Protein AF-R6XD49-F1 (afdb_monomer_lite)

pLDDT: mean 77.03, std 16.13, range [36.88, 92.56]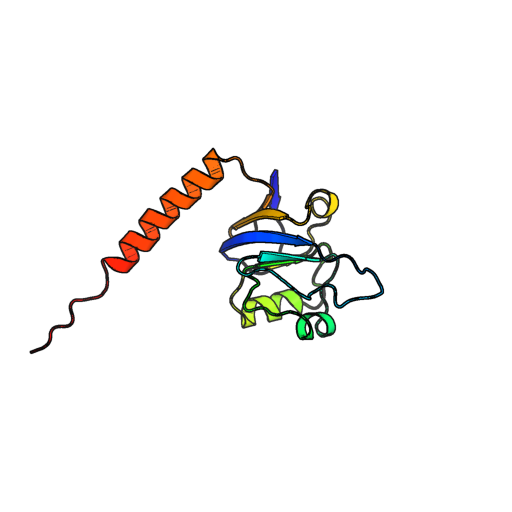

Radius of gyration: 16.77 Å; chains: 1; bounding box: 48×51×38 Å

Structure (mmCIF, N/CA/C/O backbone):
data_AF-R6XD49-F1
#
_entry.id   AF-R6XD49-F1
#
loop_
_atom_site.group_PDB
_atom_site.id
_atom_site.type_symbol
_atom_site.label_atom_id
_atom_site.label_alt_id
_atom_site.label_comp_id
_atom_site.label_asym_id
_atom_site.label_entity_id
_atom_site.label_seq_id
_atom_site.pdbx_PDB_ins_code
_atom_site.Cartn_x
_atom_site.Cartn_y
_atom_site.Cartn_z
_atom_site.occupancy
_atom_site.B_iso_or_equiv
_atom_site.auth_seq_id
_atom_site.auth_comp_id
_atom_site.auth_asym_id
_atom_site.auth_atom_id
_atom_site.pdbx_PDB_model_num
ATOM 1 N N . MET A 1 1 ? 0.165 10.007 -11.769 1.00 72.94 1 MET A N 1
ATOM 2 C CA . MET A 1 1 ? 0.797 10.901 -10.762 1.00 72.94 1 MET A CA 1
ATOM 3 C C . MET A 1 1 ? 1.967 10.168 -10.113 1.00 72.94 1 MET A C 1
ATOM 5 O O . MET A 1 1 ? 1.857 8.956 -9.973 1.00 72.94 1 MET A O 1
ATOM 9 N N . THR A 1 2 ? 3.050 10.852 -9.723 1.00 81.12 2 THR A N 1
ATOM 10 C CA . THR A 1 2 ? 4.182 10.239 -8.994 1.00 81.12 2 THR A CA 1
ATOM 11 C C . THR A 1 2 ? 4.434 10.986 -7.695 1.00 81.12 2 THR A C 1
ATOM 13 O O . THR A 1 2 ? 4.416 12.215 -7.678 1.00 81.12 2 THR A O 1
ATOM 16 N N . VAL A 1 3 ? 4.677 10.241 -6.624 1.00 85.38 3 VAL A N 1
ATOM 17 C CA . VAL A 1 3 ? 4.729 10.744 -5.255 1.00 85.38 3 VAL A CA 1
ATOM 18 C C . VAL A 1 3 ? 5.916 10.124 -4.562 1.00 85.38 3 VAL A C 1
ATOM 20 O O . VAL A 1 3 ? 6.088 8.914 -4.621 1.00 85.38 3 VAL A O 1
ATOM 23 N N . ARG A 1 4 ? 6.719 10.924 -3.875 1.00 85.75 4 ARG A N 1
ATOM 24 C CA . ARG A 1 4 ? 7.878 10.413 -3.153 1.00 85.75 4 ARG A CA 1
ATOM 25 C C . ARG A 1 4 ? 7.614 10.454 -1.659 1.00 85.75 4 ARG A C 1
ATOM 27 O O . ARG A 1 4 ? 7.338 11.524 -1.129 1.00 85.75 4 ARG A O 1
ATOM 34 N N . GLY A 1 5 ? 7.727 9.308 -0.999 1.00 86.06 5 GLY A N 1
ATOM 35 C CA . GLY A 1 5 ? 7.613 9.211 0.455 1.00 86.06 5 GLY A CA 1
ATOM 36 C C . GLY A 1 5 ? 8.896 8.711 1.112 1.00 86.06 5 GLY A C 1
ATOM 37 O O . GLY A 1 5 ? 9.988 8.756 0.535 1.00 86.06 5 GLY A O 1
ATOM 38 N N . THR A 1 6 ? 8.762 8.225 2.342 1.00 88.44 6 THR A N 1
ATOM 39 C CA . THR A 1 6 ? 9.858 7.618 3.111 1.00 88.44 6 THR A CA 1
ATOM 40 C C . THR A 1 6 ? 9.502 6.185 3.497 1.00 88.44 6 THR A C 1
ATOM 42 O O . THR A 1 6 ? 8.353 5.790 3.367 1.00 88.44 6 THR A O 1
ATOM 45 N N . GLY A 1 7 ? 10.478 5.371 3.908 1.00 89.69 7 GLY A N 1
ATOM 46 C CA . GLY A 1 7 ? 10.231 3.990 4.332 1.00 89.69 7 GLY A CA 1
ATOM 47 C C . GLY A 1 7 ? 11.220 2.980 3.756 1.00 89.69 7 GLY A C 1
ATOM 48 O O . GLY A 1 7 ? 12.436 3.206 3.736 1.00 89.69 7 GLY A O 1
ATOM 49 N N . VAL A 1 8 ? 10.703 1.840 3.305 1.00 91.12 8 VAL A N 1
ATOM 50 C CA . VAL A 1 8 ? 11.471 0.698 2.802 1.00 91.12 8 VAL A CA 1
ATOM 51 C C . VAL A 1 8 ? 11.528 0.735 1.283 1.00 91.12 8 VAL A C 1
ATOM 53 O O . VAL A 1 8 ? 10.518 0.587 0.597 1.00 91.12 8 VAL A O 1
ATOM 56 N N . ARG A 1 9 ? 12.749 0.882 0.763 1.00 90.25 9 ARG A N 1
ATOM 57 C CA . ARG A 1 9 ? 13.023 0.851 -0.673 1.00 90.25 9 ARG A CA 1
ATOM 58 C C . ARG A 1 9 ? 12.719 -0.523 -1.251 1.00 90.25 9 ARG A C 1
ATOM 60 O O . ARG A 1 9 ? 13.176 -1.529 -0.718 1.00 90.25 9 ARG A O 1
ATOM 67 N N . GLY A 1 10 ? 12.053 -0.547 -2.395 1.00 87.62 10 GLY A N 1
ATOM 68 C CA . GLY A 1 10 ? 11.907 -1.762 -3.184 1.00 87.62 10 GLY A CA 1
ATOM 69 C C . GLY A 1 10 ? 11.030 -1.539 -4.402 1.00 87.62 10 GLY A C 1
ATOM 70 O O . GLY A 1 10 ? 10.709 -0.406 -4.750 1.00 87.62 10 GLY A O 1
ATOM 71 N N . PHE A 1 11 ? 10.654 -2.628 -5.056 1.00 87.62 11 PHE A N 1
ATOM 72 C CA . PHE A 1 11 ? 9.801 -2.583 -6.231 1.00 87.62 11 PHE A CA 1
ATOM 73 C C . PHE A 1 11 ? 8.561 -3.439 -6.020 1.00 87.62 11 PHE A C 1
ATOM 75 O O . PHE A 1 11 ? 8.673 -4.619 -5.689 1.00 87.62 11 PHE A O 1
ATOM 82 N N . ALA A 1 12 ? 7.390 -2.856 -6.249 1.00 88.00 12 ALA A N 1
ATOM 83 C CA . ALA A 1 12 ? 6.124 -3.573 -6.225 1.00 88.00 12 ALA A CA 1
ATOM 84 C C . ALA A 1 12 ? 5.174 -3.013 -7.276 1.00 88.00 12 ALA A C 1
ATOM 86 O O . ALA A 1 12 ? 5.173 -1.820 -7.564 1.00 88.00 12 ALA A O 1
ATOM 87 N N . LYS A 1 13 ? 4.341 -3.883 -7.842 1.00 87.69 13 LYS A N 1
ATOM 88 C CA . LYS A 1 13 ? 3.245 -3.486 -8.725 1.00 87.69 13 LYS A CA 1
ATOM 89 C C . LYS A 1 13 ? 1.991 -4.216 -8.288 1.00 87.69 13 LYS A C 1
ATOM 91 O O . LYS A 1 13 ? 2.049 -5.425 -8.069 1.00 87.69 13 LYS A O 1
ATOM 96 N N . GLY A 1 14 ? 0.884 -3.502 -8.181 1.00 88.50 14 GLY A N 1
ATOM 97 C CA . GLY A 1 14 ? -0.351 -4.097 -7.702 1.00 88.50 14 GLY A CA 1
ATOM 98 C C . GLY A 1 14 ? -1.548 -3.177 -7.824 1.00 88.50 14 GLY A C 1
ATOM 99 O O . GLY A 1 14 ? -1.451 -2.059 -8.333 1.00 88.50 14 GLY A O 1
ATOM 100 N N . ARG A 1 15 ? -2.694 -3.671 -7.364 1.00 89.56 15 ARG A N 1
ATOM 101 C CA . ARG A 1 15 ? -3.896 -2.847 -7.207 1.00 89.56 15 ARG A CA 1
ATOM 102 C C . ARG A 1 15 ? -3.931 -2.242 -5.812 1.00 89.56 15 ARG A C 1
ATOM 104 O O . ARG A 1 15 ? -3.596 -2.929 -4.852 1.00 89.56 15 ARG A O 1
ATOM 111 N N . ALA A 1 16 ? -4.341 -0.987 -5.702 1.00 89.81 16 ALA A N 1
ATOM 112 C CA . ALA A 1 16 ? -4.576 -0.332 -4.428 1.00 89.81 16 ALA A CA 1
ATOM 113 C C . ALA A 1 16 ? -5.687 -1.063 -3.673 1.00 89.81 16 ALA A C 1
ATOM 115 O O . ALA A 1 16 ? -6.795 -1.216 -4.188 1.00 89.81 16 ALA A O 1
ATOM 116 N N . PHE A 1 17 ? -5.411 -1.485 -2.449 1.00 90.31 17 PHE A N 1
ATOM 117 C CA . PHE A 1 17 ? -6.419 -1.967 -1.520 1.00 90.31 17 PHE A CA 1
ATOM 118 C C . PHE A 1 17 ? -6.524 -0.952 -0.386 1.00 90.31 17 PHE A C 1
ATOM 120 O O . PHE A 1 17 ? -5.693 -0.944 0.522 1.00 90.31 17 PHE A O 1
ATOM 127 N N . VAL A 1 18 ? -7.493 -0.039 -0.506 1.00 88.56 18 VAL A N 1
ATOM 128 C CA . VAL A 1 18 ? -7.670 1.070 0.437 1.00 88.56 18 VAL A CA 1
ATOM 129 C C . VAL A 1 18 ? -8.525 0.614 1.608 1.00 88.56 18 VAL A C 1
ATOM 131 O O . VAL A 1 18 ? -9.702 0.298 1.439 1.00 88.56 18 VAL A O 1
ATOM 134 N N . VAL A 1 19 ? -7.932 0.629 2.794 1.00 84.12 19 VAL A N 1
ATOM 135 C CA . VAL A 1 19 ? -8.583 0.277 4.051 1.00 84.12 19 VAL A CA 1
ATOM 136 C C . VAL A 1 19 ? -9.058 1.552 4.730 1.00 84.12 19 VAL A C 1
ATOM 138 O O . VAL A 1 19 ? -8.258 2.400 5.121 1.00 84.12 19 VAL A O 1
ATOM 141 N N . LYS A 1 20 ? -10.380 1.682 4.860 1.00 72.62 20 LYS A N 1
ATOM 142 C CA . LYS A 1 20 ? -11.036 2.712 5.670 1.00 72.62 20 LYS A CA 1
ATOM 143 C C . LYS A 1 20 ? -11.758 2.001 6.799 1.00 72.62 20 LYS A C 1
ATOM 145 O O . LYS A 1 20 ? -12.480 1.042 6.534 1.00 72.62 20 LYS A O 1
ATOM 150 N N . ASP A 1 21 ? -11.553 2.444 8.032 1.00 62.88 21 ASP A N 1
ATOM 151 C CA . ASP A 1 21 ? -12.220 1.854 9.190 1.00 62.88 21 ASP A CA 1
ATOM 152 C C . ASP A 1 21 ? -13.742 1.979 9.009 1.00 62.88 21 ASP A C 1
ATOM 154 O O . ASP A 1 21 ? -14.307 3.073 8.978 1.00 62.88 21 ASP A O 1
ATOM 158 N N . CYS A 1 22 ? -14.396 0.849 8.749 1.00 47.94 22 CYS A N 1
ATOM 159 C CA . CYS A 1 22 ? -15.820 0.759 8.445 1.00 47.94 22 CYS A CA 1
ATOM 160 C C . CYS A 1 22 ? -16.481 -0.264 9.375 1.00 47.94 22 CYS A C 1
ATOM 162 O O . CYS A 1 22 ? -17.180 -1.160 8.917 1.00 47.94 22 CYS A O 1
ATOM 164 N N . GLY A 1 23 ? -16.232 -0.152 10.682 1.00 52.16 23 GLY A N 1
ATOM 165 C CA . GLY A 1 23 ? -17.170 -0.418 11.786 1.00 52.16 23 GLY A CA 1
ATOM 166 C C . GLY A 1 23 ? -17.846 -1.791 11.972 1.00 52.16 23 GLY A C 1
ATOM 167 O O . GLY A 1 23 ? -18.391 -1.998 13.054 1.00 52.16 23 GLY A O 1
ATOM 168 N N . GLN A 1 24 ? -17.869 -2.724 11.008 1.00 51.84 24 GLN A N 1
ATOM 169 C CA . GLN A 1 24 ? -18.597 -4.004 11.146 1.00 51.84 24 GLN A CA 1
ATOM 170 C C . GLN A 1 24 ? -17.982 -5.247 10.464 1.00 51.84 24 GLN A C 1
ATOM 172 O O . GLN A 1 24 ? -18.521 -6.340 10.633 1.00 51.84 24 GLN A O 1
ATOM 177 N N . ARG A 1 25 ? -16.853 -5.150 9.750 1.00 61.31 25 ARG A N 1
ATOM 178 C CA . ARG A 1 25 ? -16.097 -6.311 9.226 1.00 61.31 25 ARG A CA 1
ATOM 179 C C . ARG A 1 25 ? -14.596 -6.062 9.324 1.00 61.31 25 ARG A C 1
ATOM 181 O O . ARG A 1 25 ? -14.191 -4.903 9.348 1.00 61.31 25 ARG A O 1
ATOM 188 N N . ASN A 1 26 ? -13.792 -7.129 9.360 1.00 68.12 26 ASN A N 1
ATOM 189 C CA . ASN A 1 26 ? -12.338 -7.008 9.274 1.00 68.12 26 ASN A CA 1
ATOM 190 C C . ASN A 1 26 ? -11.996 -6.258 7.975 1.00 68.12 26 ASN A C 1
ATOM 192 O O . ASN A 1 26 ? -12.279 -6.763 6.889 1.00 68.12 26 ASN A O 1
ATOM 196 N N . PRO A 1 27 ? -11.408 -5.054 8.040 1.00 71.88 27 PRO A N 1
ATOM 197 C CA . PRO A 1 27 ? -11.219 -4.236 6.845 1.00 71.88 27 PRO A CA 1
ATOM 198 C C . PRO A 1 27 ? -10.062 -4.741 5.964 1.00 71.88 27 PRO A C 1
ATOM 200 O O . PRO A 1 27 ? -9.892 -4.284 4.840 1.00 71.88 27 PRO A O 1
ATOM 203 N N . PHE A 1 28 ? -9.292 -5.705 6.473 1.00 77.25 28 PHE A N 1
ATOM 204 C CA . PHE A 1 28 ? -8.189 -6.392 5.803 1.00 77.25 28 PHE A CA 1
ATOM 205 C C . PHE A 1 28 ? -8.585 -7.778 5.261 1.00 77.25 28 PHE A C 1
ATOM 207 O O . PHE A 1 28 ? -7.731 -8.528 4.791 1.00 77.25 28 PHE A O 1
ATOM 214 N N . GLU A 1 29 ? -9.864 -8.143 5.358 1.00 73.50 29 GLU A N 1
ATOM 215 C CA . GLU A 1 29 ? -10.386 -9.399 4.821 1.00 73.50 29 GLU A CA 1
ATOM 216 C C . GLU A 1 29 ? -10.478 -9.317 3.283 1.00 73.50 29 GLU A C 1
ATOM 218 O O . GLU A 1 29 ? -10.734 -8.249 2.728 1.00 73.50 29 GLU A O 1
ATOM 223 N N . ASP A 1 30 ? -10.240 -10.433 2.588 1.00 80.06 30 ASP A N 1
ATOM 224 C CA . ASP A 1 30 ? -10.299 -10.535 1.117 1.00 80.06 30 ASP A CA 1
ATOM 225 C C . ASP A 1 30 ? -9.303 -9.655 0.326 1.00 80.06 30 ASP A C 1
ATOM 227 O O . ASP A 1 30 ? -9.596 -9.214 -0.789 1.00 80.06 30 ASP A O 1
ATOM 231 N N . ILE A 1 31 ? -8.084 -9.434 0.840 1.00 83.75 31 ILE A N 1
ATOM 232 C CA . ILE A 1 31 ? -7.024 -8.771 0.058 1.00 83.75 31 ILE A CA 1
ATOM 233 C C . ILE A 1 31 ? -6.671 -9.643 -1.160 1.00 83.75 31 ILE A C 1
ATOM 235 O O . ILE A 1 31 ? -6.163 -10.757 -0.986 1.00 83.75 31 ILE A O 1
ATOM 239 N N . PRO A 1 32 ? -6.873 -9.152 -2.399 1.00 84.75 32 PRO A N 1
ATOM 240 C CA . PRO A 1 32 ? -6.534 -9.920 -3.583 1.00 84.75 32 PRO A CA 1
ATOM 241 C C . PRO A 1 32 ? -5.015 -10.111 -3.689 1.00 84.75 32 PRO A C 1
ATOM 243 O O . PRO A 1 32 ? -4.257 -9.199 -3.344 1.00 84.75 32 PRO A O 1
ATOM 246 N N . PRO A 1 33 ? -4.542 -11.249 -4.219 1.00 85.31 33 PRO A N 1
ATOM 247 C CA . PRO A 1 33 ? -3.116 -11.485 -4.404 1.00 85.31 33 PRO A CA 1
ATOM 248 C C . PRO A 1 33 ? -2.501 -10.448 -5.347 1.00 85.31 33 PRO A C 1
ATOM 250 O O . PRO A 1 33 ? -3.061 -10.130 -6.398 1.00 85.31 33 PRO A O 1
ATOM 253 N N . GLY A 1 34 ? -1.328 -9.929 -4.982 1.00 87.50 34 GLY A N 1
ATOM 254 C CA . GLY A 1 34 ? -0.662 -8.881 -5.751 1.00 87.50 34 GLY A CA 1
ATOM 255 C C . GLY A 1 34 ? -1.209 -7.479 -5.485 1.00 87.50 34 GLY A C 1
ATOM 256 O O . GLY A 1 34 ? -1.116 -6.623 -6.364 1.00 87.50 34 GLY A O 1
ATOM 257 N N . SER A 1 35 ? -1.796 -7.229 -4.313 1.00 90.62 35 SER A N 1
ATOM 258 C CA . SER A 1 35 ? -2.332 -5.908 -3.959 1.00 90.62 35 SER A CA 1
ATOM 259 C C . SER A 1 35 ? -1.337 -5.075 -3.158 1.00 90.62 35 SER A C 1
ATOM 261 O O . SER A 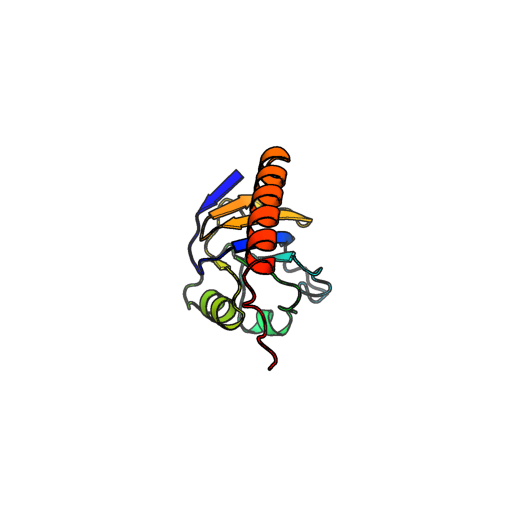1 35 ? -0.521 -5.593 -2.397 1.00 90.62 35 SER A O 1
ATOM 263 N N . VAL A 1 36 ? -1.403 -3.761 -3.335 1.00 91.69 36 VAL A N 1
ATOM 264 C CA . VAL A 1 36 ? -0.688 -2.787 -2.511 1.00 91.69 36 VAL A CA 1
ATOM 265 C C . VAL A 1 36 ? -1.650 -2.333 -1.426 1.00 91.69 36 VAL A C 1
ATOM 267 O O . VAL A 1 36 ? -2.701 -1.769 -1.730 1.00 91.69 36 VAL A O 1
ATOM 270 N N . LEU A 1 37 ? -1.303 -2.602 -0.172 1.00 90.88 37 LEU A N 1
ATOM 271 C CA . LEU A 1 37 ? -2.100 -2.197 0.975 1.00 90.88 37 LEU A CA 1
ATOM 272 C C . LEU A 1 37 ? -1.970 -0.688 1.172 1.00 90.88 37 LEU A C 1
ATOM 274 O O . LEU A 1 37 ? -0.855 -0.185 1.280 1.00 90.88 37 LEU A O 1
ATOM 278 N N . VAL A 1 38 ? -3.094 0.018 1.242 1.00 90.56 38 VAL A N 1
ATOM 279 C CA . VAL A 1 38 ? -3.144 1.469 1.431 1.00 90.56 38 VAL A CA 1
ATOM 280 C C . VAL A 1 38 ? -4.023 1.760 2.643 1.00 90.56 38 VAL A C 1
ATOM 282 O O . VAL A 1 38 ? -5.214 1.464 2.622 1.00 90.56 38 VAL A O 1
ATOM 285 N N . ALA A 1 39 ? -3.457 2.317 3.709 1.00 88.62 39 ALA A N 1
ATOM 28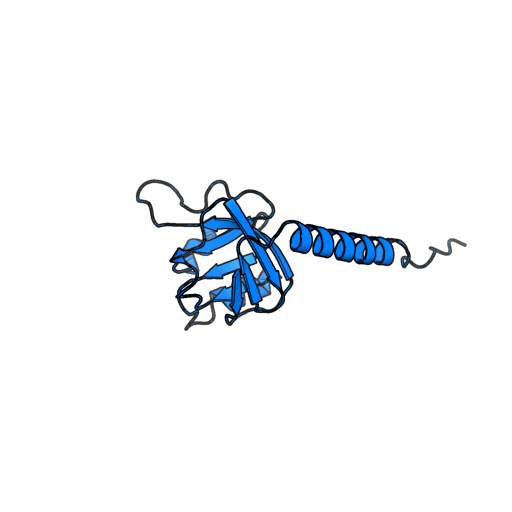6 C CA . ALA A 1 39 ? -4.187 2.608 4.947 1.00 88.62 39 ALA A CA 1
ATOM 287 C C . ALA A 1 39 ? -3.819 3.992 5.494 1.00 88.62 39 ALA A C 1
ATOM 289 O O . ALA A 1 39 ? -2.731 4.493 5.228 1.00 88.62 39 ALA A O 1
ATOM 290 N N . GLU A 1 40 ? -4.706 4.631 6.260 1.00 86.69 40 GLU A N 1
ATOM 291 C CA . GLU A 1 40 ? -4.363 5.909 6.907 1.00 86.69 40 GLU A CA 1
ATOM 292 C C . GLU A 1 40 ? -3.223 5.694 7.904 1.00 86.69 40 GLU A C 1
ATOM 294 O O . GLU A 1 40 ? -2.175 6.331 7.823 1.00 86.69 40 GLU A O 1
ATOM 299 N N . ARG A 1 41 ? -3.392 4.689 8.761 1.00 85.50 41 ARG A N 1
ATOM 300 C CA . ARG A 1 41 ? -2.426 4.237 9.754 1.00 85.50 41 ARG A CA 1
ATOM 301 C C . ARG A 1 41 ? -2.390 2.717 9.749 1.00 85.50 41 ARG A C 1
ATOM 303 O O . ARG A 1 41 ? -3.410 2.074 9.515 1.00 85.50 41 ARG A O 1
ATOM 310 N N . LEU A 1 42 ? -1.226 2.148 10.039 1.00 84.12 42 LEU A N 1
ATOM 311 C CA . LEU A 1 42 ? -1.073 0.715 10.246 1.00 84.12 42 LEU A CA 1
ATOM 312 C C . LEU A 1 42 ? -0.411 0.464 11.601 1.00 84.12 42 LEU A C 1
ATOM 314 O O . LEU A 1 42 ? 0.718 0.901 11.822 1.00 84.12 42 LEU A O 1
ATOM 318 N N . SER A 1 43 ? -1.100 -0.236 12.502 1.00 80.50 43 SER A N 1
ATOM 319 C CA . SER A 1 43 ? -0.534 -0.667 13.783 1.00 80.50 43 SER A CA 1
ATOM 320 C C . SER A 1 43 ? -0.118 -2.144 13.761 1.00 80.50 43 SER A C 1
ATOM 322 O O . SER A 1 43 ? -0.565 -2.926 12.920 1.00 80.50 43 SER A O 1
ATOM 324 N N . LEU A 1 44 ? 0.719 -2.560 14.720 1.00 80.06 44 LEU A N 1
ATOM 325 C CA . LEU A 1 44 ? 1.060 -3.978 14.916 1.00 80.06 44 LEU A CA 1
ATOM 326 C C . LEU A 1 44 ? -0.162 -4.854 15.221 1.00 80.06 44 LEU A C 1
ATOM 328 O O . LEU A 1 44 ? -0.145 -6.042 14.927 1.00 80.06 44 LEU A O 1
ATOM 332 N N . SER A 1 45 ? -1.215 -4.293 15.812 1.00 81.44 45 SER A N 1
ATOM 333 C CA . SER A 1 45 ? -2.459 -5.031 16.031 1.00 81.44 45 SER A CA 1
ATOM 334 C C . SER A 1 45 ? -3.156 -5.313 14.700 1.00 81.44 45 SER A C 1
ATOM 336 O O . SER A 1 45 ? -3.581 -6.440 14.461 1.00 81.44 45 SER A O 1
ATOM 338 N N . ASP A 1 46 ? -3.193 -4.328 13.800 1.00 83.50 46 ASP A N 1
ATOM 339 C CA . ASP A 1 46 ? -3.808 -4.467 12.475 1.00 83.50 46 ASP A CA 1
ATOM 340 C C . ASP A 1 46 ? -3.057 -5.475 11.607 1.00 83.50 46 ASP A C 1
ATOM 342 O O . ASP A 1 46 ? -3.677 -6.271 10.905 1.00 83.50 46 ASP A O 1
ATOM 346 N N . SER A 1 47 ? -1.722 -5.504 11.700 1.00 79.75 47 SER A N 1
ATOM 347 C CA . SER A 1 47 ? -0.897 -6.438 10.928 1.00 79.75 47 SER A CA 1
ATOM 348 C C . SER A 1 47 ? -1.221 -7.907 11.206 1.00 79.75 47 SER A C 1
ATOM 350 O O . SER A 1 47 ? -1.054 -8.741 10.321 1.00 79.75 47 SER A O 1
ATOM 352 N N . THR A 1 48 ? -1.752 -8.235 12.387 1.00 83.56 48 THR A N 1
ATOM 353 C CA . THR A 1 48 ? -2.186 -9.605 12.703 1.00 83.56 48 THR A CA 1
ATOM 354 C C . THR A 1 48 ? -3.418 -10.058 11.916 1.00 83.56 48 THR A C 1
ATOM 356 O O . THR A 1 48 ? -3.621 -11.259 11.751 1.00 83.56 48 THR A O 1
ATOM 359 N N . LEU A 1 49 ? -4.221 -9.116 11.412 1.00 83.75 49 LEU A N 1
ATOM 360 C CA . LEU A 1 49 ? -5.427 -9.381 10.622 1.00 83.75 49 LEU A CA 1
ATOM 361 C C . LEU A 1 49 ? -5.141 -9.446 9.113 1.00 83.75 49 LEU A C 1
ATOM 363 O O . LEU A 1 49 ? -6.037 -9.768 8.336 1.00 83.75 49 LEU A O 1
ATOM 367 N N . ILE A 1 50 ? -3.918 -9.119 8.692 1.00 85.31 50 ILE A N 1
ATOM 368 C CA . ILE A 1 50 ? -3.542 -8.941 7.288 1.00 85.31 50 ILE A CA 1
ATOM 369 C C . ILE A 1 50 ? -2.858 -10.197 6.764 1.00 85.31 50 ILE A C 1
ATOM 371 O O . ILE A 1 50 ? -1.841 -10.639 7.300 1.00 85.31 50 ILE A O 1
ATOM 375 N N . ASP A 1 51 ? -3.352 -10.730 5.646 1.00 86.62 51 ASP A N 1
ATOM 376 C CA . ASP A 1 51 ? -2.626 -11.768 4.914 1.00 86.62 51 ASP A CA 1
ATOM 377 C C . ASP A 1 51 ? -1.559 -11.146 4.001 1.00 86.62 51 ASP A C 1
ATOM 379 O O . ASP A 1 51 ? -1.787 -10.832 2.828 1.00 86.62 51 ASP A O 1
ATOM 383 N N . PHE A 1 52 ? -0.352 -10.987 4.546 1.00 84.25 52 PHE A N 1
ATOM 384 C CA . PHE A 1 52 ? 0.794 -10.437 3.822 1.00 84.25 52 PHE A CA 1
ATOM 385 C C . PHE A 1 52 ? 1.245 -11.272 2.617 1.00 84.25 52 PHE A C 1
ATOM 387 O O . PHE A 1 52 ? 2.014 -10.768 1.804 1.00 84.25 52 PHE A O 1
ATOM 394 N N . ARG A 1 53 ? 0.765 -12.512 2.441 1.00 86.25 53 ARG A N 1
ATOM 395 C CA . ARG A 1 53 ? 1.068 -13.303 1.232 1.00 86.25 53 ARG A CA 1
ATOM 396 C C . ARG A 1 53 ? 0.462 -12.686 -0.024 1.00 86.25 53 ARG A C 1
ATOM 398 O O . ARG A 1 53 ? 1.010 -12.844 -1.112 1.00 86.25 53 ARG A O 1
ATOM 405 N N . ASN A 1 54 ? -0.653 -11.980 0.136 1.00 88.69 54 ASN A N 1
ATOM 406 C CA . ASN A 1 54 ? -1.352 -11.318 -0.958 1.00 88.69 54 ASN A CA 1
ATOM 407 C C . ASN A 1 5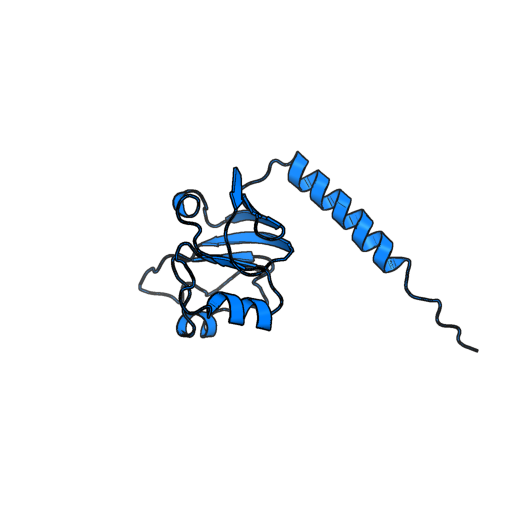4 ? -0.881 -9.872 -1.160 1.00 88.69 54 ASN A C 1
ATOM 409 O O . ASN A 1 54 ? -1.165 -9.270 -2.199 1.00 88.69 54 ASN A O 1
ATOM 413 N N . VAL A 1 55 ? -0.136 -9.327 -0.197 1.00 91.19 55 VAL A N 1
ATOM 414 C CA . VAL A 1 55 ? 0.341 -7.947 -0.198 1.00 91.19 55 VAL A CA 1
ATOM 415 C C . VAL A 1 55 ? 1.737 -7.877 -0.803 1.00 91.19 55 VAL A C 1
ATOM 417 O O . VAL A 1 55 ? 2.677 -8.499 -0.321 1.00 91.19 55 VAL A O 1
ATOM 420 N N . VAL A 1 56 ? 1.892 -7.070 -1.847 1.00 91.94 56 VAL A N 1
ATOM 421 C CA . VAL A 1 56 ? 3.191 -6.846 -2.504 1.00 91.94 56 VAL A CA 1
ATOM 422 C C . VAL A 1 56 ? 3.851 -5.536 -2.092 1.00 91.94 56 VAL A C 1
ATOM 424 O O . VAL A 1 56 ? 5.020 -5.332 -2.393 1.00 91.94 56 VAL A O 1
ATOM 427 N N . GLY A 1 57 ? 3.133 -4.650 -1.405 1.00 92.00 57 GLY A N 1
ATOM 428 C CA . GLY A 1 57 ? 3.676 -3.402 -0.877 1.00 92.00 57 GLY A CA 1
ATOM 429 C C . GLY A 1 57 ? 2.715 -2.723 0.090 1.00 92.00 57 GLY A C 1
ATOM 430 O O . GLY A 1 57 ? 1.517 -3.008 0.073 1.00 92.00 57 GLY A O 1
ATOM 431 N N . ILE A 1 58 ? 3.246 -1.835 0.927 1.00 91.75 58 ILE A N 1
ATOM 432 C CA . ILE A 1 58 ? 2.480 -1.114 1.953 1.00 91.75 58 ILE A CA 1
ATOM 433 C C . ILE A 1 58 ? 2.605 0.390 1.719 1.00 91.75 58 ILE A C 1
ATOM 435 O O . ILE A 1 58 ? 3.690 0.895 1.441 1.00 91.75 58 ILE A O 1
ATOM 439 N N . VAL A 1 59 ? 1.498 1.110 1.845 1.00 91.25 59 VAL A N 1
ATOM 440 C CA . VAL A 1 59 ? 1.443 2.565 1.777 1.00 91.25 59 VAL A CA 1
ATOM 441 C C . VAL A 1 59 ? 0.622 3.088 2.950 1.00 91.25 59 VAL A C 1
ATOM 443 O O . VAL A 1 59 ? -0.522 2.668 3.126 1.00 91.25 59 VAL A O 1
ATOM 446 N N . THR A 1 60 ? 1.183 4.011 3.732 1.00 90.25 60 THR A N 1
ATOM 447 C CA . THR A 1 60 ? 0.452 4.692 4.808 1.00 90.25 60 THR A CA 1
ATOM 448 C C . THR A 1 60 ? 0.410 6.202 4.626 1.00 90.25 60 THR A C 1
ATOM 450 O O . THR A 1 60 ? 1.363 6.813 4.131 1.00 90.25 60 THR A O 1
ATOM 453 N N . GLN A 1 61 ? -0.705 6.809 5.034 1.00 89.38 61 GLN A N 1
ATOM 454 C CA . GLN A 1 61 ? -0.827 8.265 5.073 1.00 89.38 61 GLN A CA 1
ATOM 455 C C . GLN A 1 61 ? -0.019 8.846 6.236 1.00 89.38 61 GLN A C 1
ATOM 457 O O . GLN A 1 61 ? 0.726 9.804 6.048 1.00 89.38 61 GLN A O 1
ATOM 462 N N . GLU A 1 62 ? -0.164 8.268 7.427 1.00 87.19 62 GLU A N 1
ATOM 463 C CA . GLU A 1 62 ? 0.568 8.681 8.618 1.00 87.19 62 GLU A CA 1
ATOM 464 C C . GLU A 1 62 ? 2.046 8.297 8.529 1.00 87.19 62 GLU A C 1
ATOM 466 O O . GLU A 1 62 ? 2.433 7.305 7.893 1.00 87.19 62 GLU A O 1
ATOM 471 N N . GLU A 1 63 ?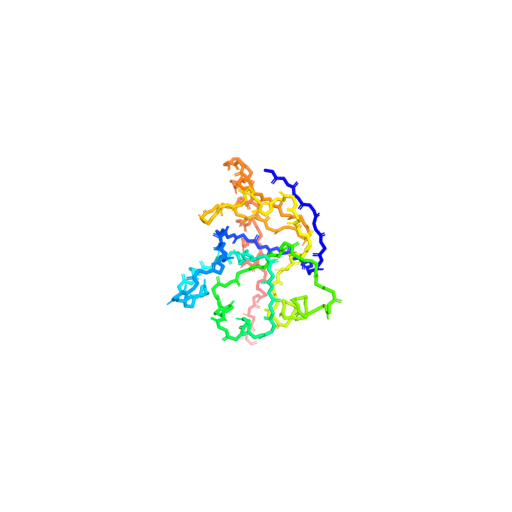 2.874 9.106 9.188 1.00 82.12 63 GLU A N 1
ATOM 472 C CA . GLU A 1 63 ? 4.287 8.814 9.378 1.00 82.12 63 GLU A CA 1
ATOM 473 C C . GLU A 1 63 ? 4.470 7.662 10.372 1.00 82.12 63 GLU A C 1
ATOM 475 O O . GLU A 1 63 ? 3.787 7.565 11.391 1.00 82.12 63 GLU A O 1
ATOM 480 N N . ASP A 1 64 ? 5.441 6.797 10.099 1.00 81.94 64 ASP A N 1
ATOM 481 C CA . ASP A 1 64 ? 5.790 5.671 10.964 1.00 81.94 64 ASP A CA 1
ATOM 482 C C . ASP A 1 64 ? 6.780 6.119 12.046 1.00 81.94 64 ASP A C 1
ATOM 484 O O . ASP A 1 64 ? 7.971 5.812 11.985 1.00 81.94 64 ASP A O 1
ATOM 488 N N . ILE A 1 65 ? 6.285 6.890 13.020 1.00 79.62 65 ILE A N 1
ATOM 489 C CA . ILE A 1 65 ? 7.095 7.484 14.103 1.00 79.62 65 ILE A CA 1
ATOM 490 C C . ILE A 1 65 ? 7.909 6.415 14.846 1.00 79.62 65 ILE A C 1
ATOM 492 O O . ILE A 1 65 ? 9.090 6.613 15.129 1.00 79.62 65 ILE A O 1
ATOM 496 N N . ASP A 1 66 ? 7.289 5.268 15.128 1.00 80.44 66 ASP A N 1
ATOM 497 C CA . ASP A 1 66 ? 7.909 4.155 15.850 1.00 80.44 66 ASP A CA 1
ATOM 498 C C . ASP A 1 66 ? 8.670 3.178 14.930 1.00 80.44 66 ASP A C 1
ATOM 500 O O . ASP A 1 66 ? 9.269 2.211 15.409 1.00 80.44 66 ASP A O 1
ATOM 504 N N . GLY A 1 67 ? 8.649 3.386 13.608 1.00 82.50 67 GLY A N 1
ATOM 505 C CA . GLY A 1 67 ? 9.312 2.512 12.635 1.00 82.50 67 GLY A CA 1
ATOM 506 C C . GLY A 1 67 ? 8.702 1.105 12.514 1.00 82.50 67 GLY A C 1
ATOM 507 O O . GLY A 1 67 ? 9.329 0.216 11.929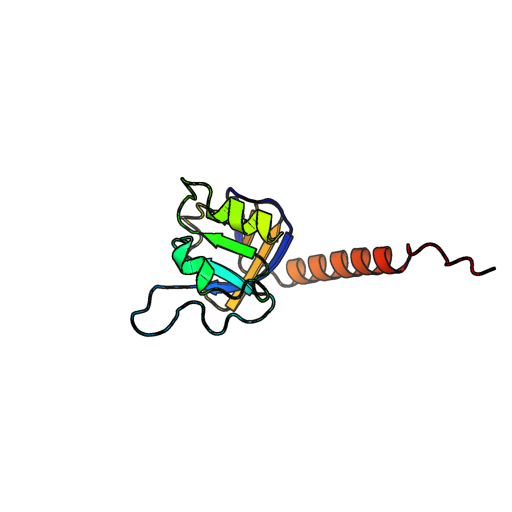 1.00 82.50 67 GLY A O 1
ATOM 508 N N . GLN A 1 68 ? 7.522 0.866 13.090 1.00 86.69 68 GLN A N 1
ATOM 509 C CA . GLN A 1 68 ? 6.901 -0.458 13.180 1.00 86.69 68 GLN A CA 1
ATOM 510 C C . GLN A 1 68 ? 6.496 -0.976 11.799 1.00 86.69 68 GLN A C 1
ATOM 512 O O . GLN A 1 68 ? 6.751 -2.140 11.479 1.00 86.69 68 GLN A O 1
ATOM 517 N N . VAL A 1 69 ? 5.932 -0.111 10.954 1.00 87.81 69 VAL A N 1
ATOM 518 C CA . VAL A 1 69 ? 5.538 -0.464 9.581 1.00 87.81 69 VAL A CA 1
ATOM 519 C C . VAL A 1 69 ? 6.771 -0.805 8.750 1.00 87.81 69 VAL A C 1
ATOM 521 O O . VAL A 1 69 ? 6.798 -1.817 8.045 1.00 87.81 69 VAL A O 1
ATOM 524 N N . CYS A 1 70 ? 7.831 -0.008 8.876 1.00 88.56 70 CYS A N 1
ATOM 525 C CA . CYS A 1 70 ? 9.086 -0.241 8.172 1.00 88.56 70 CYS A CA 1
ATOM 526 C C . CYS A 1 70 ? 9.757 -1.549 8.605 1.00 88.56 70 CYS A C 1
ATOM 528 O O . CYS A 1 70 ? 10.314 -2.262 7.767 1.00 88.56 70 CYS A O 1
ATOM 530 N N . VAL A 1 71 ? 9.725 -1.876 9.899 1.00 89.81 71 VAL A N 1
ATOM 531 C CA . VAL A 1 71 ? 10.262 -3.140 10.423 1.00 89.81 71 VAL A CA 1
ATOM 532 C C . VAL A 1 71 ? 9.460 -4.331 9.902 1.00 89.81 71 VAL A C 1
ATOM 534 O O . VAL A 1 71 ? 10.066 -5.288 9.417 1.00 89.81 71 VAL A O 1
ATOM 537 N N . LEU A 1 72 ? 8.125 -4.259 9.928 1.00 88.62 72 LEU A N 1
ATOM 538 C CA . LEU A 1 72 ? 7.251 -5.297 9.371 1.00 88.62 72 LEU A CA 1
ATOM 539 C C . LEU A 1 72 ? 7.547 -5.537 7.887 1.00 88.62 72 LEU A C 1
ATOM 541 O O . LEU A 1 72 ? 7.820 -6.665 7.479 1.00 88.62 72 LEU A O 1
ATOM 545 N N . ALA A 1 73 ? 7.567 -4.469 7.091 1.00 89.94 73 ALA A N 1
ATOM 546 C CA . ALA A 1 73 ? 7.820 -4.543 5.657 1.00 89.94 73 ALA A CA 1
ATOM 547 C C . ALA A 1 73 ? 9.200 -5.135 5.335 1.00 89.94 73 ALA A C 1
ATOM 549 O O . ALA A 1 73 ? 9.314 -6.002 4.467 1.00 89.94 73 ALA A O 1
ATOM 550 N N . LYS A 1 74 ? 10.241 -4.748 6.089 1.00 89.31 74 LYS A N 1
ATOM 551 C CA . LYS A 1 74 ? 11.578 -5.358 5.985 1.00 89.31 74 LYS A CA 1
ATOM 552 C C . LYS A 1 74 ? 11.572 -6.842 6.338 1.00 89.31 74 LYS A C 1
ATOM 554 O O . LYS A 1 74 ? 12.242 -7.610 5.657 1.00 89.31 74 LYS A O 1
ATOM 559 N N . GLY A 1 75 ? 10.842 -7.238 7.381 1.00 88.69 75 GLY A N 1
ATOM 560 C CA . GLY A 1 75 ? 10.734 -8.637 7.801 1.00 88.69 75 GLY A CA 1
ATOM 561 C C . GLY A 1 75 ? 10.054 -9.523 6.756 1.00 88.69 75 GLY A C 1
ATOM 562 O O . GLY A 1 75 ? 10.446 -10.673 6.580 1.00 88.69 75 GLY A O 1
ATOM 563 N N . ILE A 1 76 ? 9.076 -8.973 6.034 1.00 87.69 76 ILE A N 1
ATOM 564 C CA . ILE A 1 76 ? 8.336 -9.670 4.970 1.00 87.69 76 ILE A CA 1
ATOM 565 C C . ILE A 1 76 ? 9.066 -9.571 3.615 1.00 87.69 76 ILE A C 1
ATOM 567 O O . ILE A 1 76 ? 8.854 -10.395 2.729 1.00 87.69 76 ILE A O 1
ATOM 571 N N . GLY A 1 77 ? 9.962 -8.593 3.454 1.00 88.38 77 GLY A N 1
ATOM 572 C CA . GLY A 1 77 ? 10.729 -8.379 2.225 1.00 88.38 77 GLY A CA 1
ATOM 573 C C . GLY A 1 77 ? 9.966 -7.611 1.143 1.00 88.38 77 GLY A C 1
ATOM 574 O O . GLY A 1 77 ? 10.269 -7.763 -0.039 1.00 88.38 77 GLY A O 1
ATOM 575 N N . ILE A 1 78 ? 8.990 -6.787 1.532 1.00 91.69 78 ILE A N 1
ATOM 576 C CA . ILE A 1 78 ? 8.197 -5.958 0.614 1.00 91.69 78 ILE A CA 1
ATOM 577 C C . ILE A 1 78 ? 8.519 -4.468 0.798 1.00 91.69 78 ILE A C 1
ATOM 579 O O . ILE A 1 78 ? 8.894 -4.046 1.895 1.00 91.69 78 ILE A O 1
ATOM 583 N N . PRO A 1 79 ? 8.390 -3.640 -0.254 1.00 92.56 79 PRO A N 1
ATOM 584 C CA . PRO A 1 79 ? 8.530 -2.198 -0.118 1.00 92.56 79 PRO A CA 1
ATOM 585 C C . PRO A 1 79 ? 7.395 -1.594 0.709 1.00 92.56 79 PRO A C 1
ATOM 587 O O . PRO A 1 79 ? 6.246 -2.041 0.652 1.00 92.56 79 PRO A O 1
ATOM 590 N N . ALA A 1 80 ? 7.718 -0.524 1.427 1.00 92.44 80 ALA A N 1
ATOM 591 C CA . ALA A 1 80 ? 6.751 0.235 2.201 1.00 92.44 80 ALA A CA 1
ATOM 592 C C . ALA A 1 80 ? 7.030 1.726 2.099 1.00 92.44 80 ALA A C 1
ATOM 594 O O . ALA A 1 80 ? 8.178 2.149 2.242 1.00 92.44 80 ALA A O 1
ATOM 595 N N . ILE A 1 81 ? 5.982 2.512 1.883 1.00 92.06 81 ILE A N 1
ATOM 596 C CA . ILE A 1 81 ? 6.059 3.966 1.876 1.00 92.06 81 ILE A CA 1
ATOM 597 C C . ILE A 1 81 ? 5.116 4.508 2.946 1.00 92.06 81 ILE A C 1
ATOM 599 O O . ILE A 1 81 ? 3.949 4.143 2.996 1.00 92.06 81 ILE A O 1
ATOM 603 N N . VAL A 1 82 ? 5.626 5.376 3.803 1.00 91.31 82 VAL A N 1
ATOM 604 C CA . VAL A 1 82 ? 4.907 5.967 4.931 1.00 91.31 82 VAL A CA 1
ATOM 605 C C . VAL A 1 82 ? 4.931 7.491 4.808 1.00 91.31 82 VAL A C 1
ATOM 607 O O . VAL A 1 82 ? 5.820 8.049 4.149 1.00 91.31 82 VAL A O 1
ATOM 610 N N . GLY A 1 83 ? 3.958 8.166 5.422 1.00 88.31 83 GLY A N 1
ATOM 611 C CA . GLY A 1 83 ? 3.878 9.629 5.421 1.00 88.31 83 GLY A CA 1
ATOM 612 C C . GLY A 1 83 ? 3.387 10.251 4.107 1.00 88.31 83 GLY A C 1
ATOM 613 O O . GLY A 1 83 ? 3.835 11.340 3.751 1.00 88.31 83 GLY A O 1
ATOM 614 N N . ILE A 1 84 ? 2.521 9.573 3.340 1.00 85.50 84 ILE A N 1
ATOM 615 C CA . ILE A 1 84 ? 1.990 10.125 2.081 1.00 85.50 84 ILE A CA 1
ATOM 616 C C . ILE A 1 84 ? 0.653 10.847 2.307 1.00 85.50 84 ILE A C 1
ATOM 618 O O . ILE A 1 84 ? -0.417 10.309 2.020 1.00 85.50 84 ILE A O 1
ATOM 622 N N . THR A 1 85 ? 0.702 12.088 2.788 1.00 78.44 85 THR A N 1
ATOM 623 C CA . THR A 1 85 ? -0.503 12.852 3.161 1.00 78.44 85 THR A CA 1
ATOM 624 C C . THR A 1 85 ? -1.334 13.325 1.966 1.00 78.44 85 THR A C 1
ATOM 626 O O . THR A 1 85 ? -2.558 13.193 1.970 1.00 78.44 85 THR A O 1
ATOM 629 N N . ASP A 1 86 ? -0.691 13.877 0.935 1.00 71.38 86 ASP A N 1
ATOM 630 C CA . ASP A 1 86 ? -1.395 14.535 -0.176 1.00 71.38 86 ASP A CA 1
ATOM 631 C C . ASP A 1 86 ? -2.090 13.542 -1.110 1.00 71.38 86 ASP A C 1
ATOM 633 O O . ASP A 1 86 ? -3.202 13.776 -1.579 1.00 71.38 86 ASP A O 1
ATOM 637 N N . CYS A 1 87 ? -1.464 12.392 -1.345 1.00 69.88 87 CYS A N 1
ATOM 638 C CA . CYS A 1 87 ? -1.902 11.480 -2.398 1.00 69.88 87 CYS A CA 1
ATOM 639 C C . CYS A 1 87 ? -2.848 10.394 -1.898 1.00 69.88 87 CYS A C 1
ATOM 641 O O . CYS A 1 87 ? -3.517 9.754 -2.703 1.00 69.88 87 CYS A O 1
ATOM 643 N N . PHE A 1 88 ? -2.978 10.227 -0.580 1.00 76.06 88 PHE A N 1
ATOM 644 C CA . PHE A 1 88 ? -3.930 9.285 0.001 1.00 76.06 88 PHE A CA 1
ATOM 645 C C . PHE A 1 88 ? -5.381 9.585 -0.409 1.00 76.06 88 PHE A C 1
ATOM 647 O O . PHE A 1 88 ? -6.162 8.668 -0.644 1.00 76.06 88 PHE A O 1
ATOM 654 N N . LYS A 1 89 ? -5.738 10.868 -0.561 1.00 74.19 89 LYS A N 1
ATOM 655 C CA . LYS A 1 89 ? -7.090 11.285 -0.976 1.00 74.19 89 LYS A CA 1
ATOM 656 C C . LYS A 1 89 ? -7.417 10.940 -2.428 1.00 74.19 89 LYS A C 1
ATOM 658 O O . LYS A 1 89 ? -8.593 10.830 -2.763 1.00 74.19 89 LYS A O 1
ATOM 663 N N . GLU A 1 90 ? -6.398 10.811 -3.271 1.00 77.69 90 GLU A N 1
ATOM 664 C CA . GLU A 1 90 ? -6.558 10.518 -4.696 1.00 77.69 90 GLU A CA 1
ATOM 665 C C . GLU A 1 90 ? -6.579 9.015 -4.986 1.00 77.69 90 GLU A C 1
ATOM 667 O O . GLU A 1 90 ? -7.149 8.607 -5.993 1.00 77.69 90 GLU A O 1
ATOM 672 N N . VAL A 1 91 ? -5.994 8.187 -4.112 1.00 83.88 91 VAL A N 1
ATOM 673 C CA . VAL A 1 91 ? -5.958 6.732 -4.301 1.00 83.88 91 VAL A CA 1
ATOM 674 C C . VAL A 1 91 ? -7.324 6.117 -4.010 1.00 83.88 91 VAL A C 1
ATOM 676 O O . VAL A 1 91 ? -7.852 6.201 -2.897 1.00 83.88 91 VAL A O 1
ATOM 679 N N . VAL A 1 92 ? -7.869 5.417 -5.002 1.00 84.19 92 VAL A N 1
ATOM 680 C CA . VAL A 1 92 ? -9.107 4.646 -4.886 1.00 84.19 92 VAL A CA 1
ATOM 681 C C . VAL A 1 92 ? -8.790 3.152 -4.891 1.00 84.19 92 VAL A C 1
ATOM 683 O O . VAL A 1 92 ? -7.873 2.685 -5.567 1.00 84.19 92 VAL A O 1
ATOM 686 N N . ALA A 1 93 ? -9.554 2.364 -4.128 1.00 84.81 93 ALA A N 1
ATOM 687 C CA . ALA A 1 93 ? -9.427 0.911 -4.154 1.00 84.81 93 ALA A CA 1
ATOM 688 C C . ALA A 1 93 ? -9.636 0.377 -5.585 1.00 84.81 93 ALA A C 1
ATOM 690 O O . ALA A 1 93 ? -10.634 0.681 -6.237 1.00 84.81 93 ALA A O 1
ATOM 691 N N . GLY A 1 94 ? -8.691 -0.430 -6.064 1.00 82.44 94 GLY A N 1
ATOM 692 C CA . GLY A 1 94 ? -8.642 -0.941 -7.433 1.00 82.44 94 GLY A CA 1
ATOM 693 C C . GLY A 1 94 ? -7.694 -0.183 -8.367 1.00 82.44 94 GLY A C 1
ATOM 694 O O . GLY A 1 94 ? -7.372 -0.722 -9.431 1.00 82.44 94 GLY A O 1
ATOM 695 N N . ASP A 1 95 ? -7.195 0.993 -7.973 1.00 88.31 95 ASP A N 1
ATOM 696 C CA . ASP A 1 95 ? -6.251 1.765 -8.786 1.00 88.31 95 ASP A CA 1
ATOM 697 C C . ASP A 1 95 ? -4.935 1.024 -9.003 1.00 88.31 95 ASP A C 1
ATOM 699 O O . ASP A 1 95 ? -4.470 0.250 -8.166 1.00 88.31 95 ASP A O 1
ATOM 703 N N . ARG A 1 96 ? -4.298 1.271 -10.147 1.00 87.31 96 ARG A N 1
ATOM 704 C CA . ARG A 1 96 ? -2.986 0.695 -10.448 1.00 87.31 96 ARG A CA 1
ATOM 705 C C . ARG A 1 96 ? -1.912 1.478 -9.710 1.00 87.31 96 ARG A C 1
ATOM 707 O O . ARG A 1 96 ? -1.725 2.661 -9.986 1.00 87.31 96 ARG A O 1
ATOM 714 N N . LEU A 1 97 ? -1.192 0.799 -8.824 1.00 88.62 97 LEU A N 1
ATOM 715 C CA . LEU A 1 97 ? -0.071 1.364 -8.087 1.00 88.62 97 LEU A CA 1
ATOM 716 C C . LEU A 1 97 ? 1.230 0.676 -8.485 1.00 88.62 97 LEU A C 1
ATOM 718 O O . LEU A 1 97 ? 1.307 -0.555 -8.573 1.00 88.62 97 LEU A O 1
ATOM 722 N N . ILE A 1 98 ? 2.265 1.482 -8.696 1.00 87.81 98 ILE A N 1
ATOM 723 C CA . ILE A 1 98 ? 3.635 1.005 -8.868 1.00 87.81 98 ILE A CA 1
ATOM 724 C C . ILE A 1 98 ? 4.499 1.698 -7.824 1.00 87.81 98 ILE A C 1
ATOM 726 O O . ILE A 1 98 ? 4.540 2.920 -7.761 1.00 87.81 98 ILE A O 1
ATOM 730 N N . ILE A 1 99 ? 5.190 0.911 -7.012 1.00 88.75 99 ILE A N 1
ATOM 731 C CA . ILE A 1 99 ? 6.205 1.385 -6.080 1.00 88.75 99 ILE A CA 1
ATOM 732 C C . ILE A 1 99 ? 7.564 1.126 -6.712 1.00 88.75 99 ILE A C 1
ATOM 734 O O . ILE A 1 99 ? 7.877 -0.013 -7.064 1.00 88.75 99 ILE A O 1
ATOM 738 N N . TRP A 1 100 ? 8.375 2.170 -6.833 1.00 86.56 100 TRP A N 1
ATOM 739 C CA . TRP A 1 100 ? 9.750 2.105 -7.302 1.00 86.56 100 TRP A CA 1
ATOM 740 C C . TRP A 1 100 ? 10.666 2.837 -6.324 1.00 86.56 100 TRP A C 1
ATOM 742 O O . TRP A 1 100 ? 10.658 4.060 -6.233 1.00 86.56 100 TRP A O 1
ATOM 752 N N . ASN A 1 101 ? 11.491 2.094 -5.592 1.00 87.44 101 ASN A N 1
ATOM 753 C CA . ASN A 1 101 ? 12.267 2.598 -4.463 1.00 87.44 101 ASN A CA 1
ATOM 754 C C . ASN A 1 101 ? 11.373 3.254 -3.402 1.00 87.44 101 ASN A C 1
ATOM 756 O O . ASN A 1 101 ? 10.818 2.546 -2.571 1.00 87.44 101 ASN A O 1
ATOM 760 N N . LEU A 1 102 ? 11.267 4.583 -3.409 1.00 87.00 102 LEU A N 1
ATOM 761 C CA . LEU A 1 102 ? 10.421 5.373 -2.503 1.00 87.00 102 LEU A CA 1
ATOM 762 C C . LEU A 1 102 ? 9.404 6.226 -3.272 1.00 87.00 102 LEU A C 1
ATOM 764 O O . LEU A 1 102 ? 8.741 7.079 -2.682 1.00 87.00 102 LEU A O 1
ATOM 768 N N . ASP A 1 103 ? 9.312 6.012 -4.582 1.00 88.75 103 ASP A N 1
ATOM 769 C CA . ASP A 1 103 ? 8.407 6.707 -5.478 1.00 88.75 103 ASP A CA 1
ATOM 770 C C . ASP A 1 103 ? 7.183 5.816 -5.738 1.00 88.75 103 ASP A C 1
ATOM 772 O O . ASP A 1 103 ? 7.296 4.698 -6.241 1.00 88.75 103 ASP A O 1
ATOM 776 N N . LEU A 1 104 ? 6.005 6.306 -5.369 1.00 88.50 104 LEU A N 1
ATOM 777 C CA . LEU A 1 104 ? 4.702 5.722 -5.645 1.00 88.50 104 LEU A CA 1
ATOM 778 C C . LEU A 1 104 ? 4.107 6.381 -6.891 1.00 88.50 104 LEU A C 1
ATOM 780 O O . LEU A 1 104 ? 3.864 7.586 -6.919 1.00 88.50 104 LEU A O 1
ATOM 784 N N . MET A 1 105 ? 3.822 5.584 -7.909 1.00 88.12 105 MET A N 1
ATOM 785 C CA . MET A 1 105 ? 3.079 5.995 -9.092 1.00 88.12 105 MET A CA 1
ATOM 786 C C . MET A 1 105 ? 1.632 5.525 -8.986 1.00 88.12 105 MET A C 1
ATOM 788 O O . MET A 1 105 ? 1.376 4.329 -8.840 1.00 88.12 105 MET A O 1
ATOM 792 N N . ILE A 1 106 ? 0.699 6.468 -9.100 1.00 86.81 106 ILE A N 1
ATOM 793 C CA . ILE A 1 106 ? -0.746 6.228 -9.063 1.00 86.81 106 ILE A CA 1
ATOM 794 C C . ILE A 1 106 ? -1.305 6.370 -10.474 1.00 86.81 106 ILE A C 1
ATOM 796 O O . ILE A 1 106 ? -1.064 7.389 -11.135 1.00 86.81 106 ILE A O 1
ATOM 800 N N . ASN A 1 107 ? -2.028 5.334 -10.904 1.00 83.69 107 ASN A N 1
ATOM 801 C CA . ASN A 1 107 ? -2.644 5.183 -12.218 1.00 83.69 107 ASN A CA 1
ATOM 802 C C . ASN A 1 107 ? -1.710 5.613 -13.370 1.00 83.69 107 ASN A C 1
ATOM 804 O O . ASN A 1 107 ? -1.991 6.592 -14.063 1.00 83.69 107 ASN A O 1
ATOM 808 N N . PRO A 1 108 ? -0.552 4.944 -13.535 1.00 76.00 108 PRO A N 1
ATOM 809 C CA . PRO A 1 108 ? 0.355 5.246 -14.634 1.00 76.00 108 PRO A CA 1
ATOM 810 C C . PRO A 1 108 ? -0.313 4.948 -15.983 1.00 76.00 108 PRO A C 1
ATOM 812 O O . PRO A 1 108 ? -1.035 3.956 -16.117 1.00 76.00 108 PRO A O 1
ATOM 815 N N . ASP A 1 109 ? -0.035 5.786 -16.985 1.00 75.38 109 ASP A N 1
ATOM 816 C CA . ASP A 1 109 ? -0.512 5.602 -18.357 1.00 75.38 109 ASP A CA 1
ATOM 817 C C . ASP A 1 109 ? -0.179 4.211 -18.907 1.00 75.38 109 ASP A C 1
ATOM 819 O O . ASP A 1 109 ? 0.835 3.602 -18.552 1.00 75.38 109 ASP A O 1
ATOM 823 N N . LEU A 1 110 ? -1.021 3.722 -19.823 1.00 65.81 110 LEU A N 1
ATOM 824 C CA . LEU A 1 110 ? -0.853 2.419 -20.474 1.00 65.81 110 LEU A CA 1
ATOM 825 C C . LEU A 1 110 ? 0.539 2.266 -21.095 1.00 65.81 110 LEU A C 1
ATOM 827 O O . LEU A 1 110 ? 1.153 1.225 -20.902 1.00 65.81 110 LEU A O 1
ATOM 831 N N . ASP A 1 111 ? 1.079 3.303 -21.736 1.00 64.44 111 ASP A N 1
ATOM 832 C CA . ASP A 1 111 ? 2.451 3.308 -22.258 1.00 64.44 111 ASP A CA 1
ATOM 833 C C . ASP A 1 111 ? 3.510 3.096 -21.171 1.00 64.44 111 ASP A C 1
ATOM 835 O O . ASP A 1 111 ? 4.469 2.353 -21.376 1.00 64.44 111 ASP A O 1
ATOM 839 N N . THR A 1 112 ? 3.319 3.683 -19.987 1.00 67.06 112 THR A N 1
ATOM 840 C CA . THR A 1 112 ? 4.223 3.487 -18.845 1.00 67.06 112 THR A CA 1
ATOM 841 C C . THR A 1 112 ? 4.110 2.056 -18.330 1.00 67.06 112 THR A C 1
ATOM 843 O O . THR A 1 112 ? 5.122 1.393 -18.120 1.00 67.06 112 THR A O 1
ATOM 846 N N . VAL A 1 113 ? 2.888 1.535 -18.192 1.00 66.50 113 VAL A N 1
ATOM 847 C CA . VAL A 1 113 ? 2.651 0.144 -17.777 1.00 66.50 113 VAL A CA 1
ATOM 848 C C . VAL A 1 113 ? 3.276 -0.841 -18.770 1.00 66.50 113 VAL A C 1
ATOM 850 O O . VAL A 1 113 ? 3.976 -1.759 -18.347 1.00 66.50 113 VAL A O 1
ATOM 853 N N . ILE A 1 114 ? 3.092 -0.623 -20.075 1.00 63.53 114 ILE A N 1
ATOM 854 C CA . ILE A 1 114 ? 3.624 -1.469 -21.153 1.00 63.53 114 ILE A CA 1
ATOM 855 C C . ILE A 1 114 ? 5.154 -1.391 -21.205 1.00 63.53 114 ILE A C 1
ATOM 857 O O . ILE A 1 114 ? 5.813 -2.426 -21.315 1.00 63.53 114 ILE A O 1
ATOM 861 N N . ALA A 1 115 ? 5.746 -0.199 -21.078 1.00 61.16 115 ALA A N 1
ATOM 862 C CA . ALA A 1 115 ? 7.199 -0.040 -20.990 1.00 61.16 115 ALA A CA 1
ATOM 863 C C . ALA A 1 115 ? 7.777 -0.796 -19.778 1.00 61.16 115 ALA A C 1
ATOM 865 O O . ALA A 1 115 ? 8.816 -1.456 -19.886 1.00 61.16 115 ALA A O 1
ATOM 866 N N . TYR A 1 116 ? 7.071 -0.778 -18.644 1.00 60.88 116 TYR A N 1
ATOM 867 C CA . TYR A 1 116 ? 7.443 -1.541 -17.452 1.00 60.88 116 TYR A CA 1
ATOM 868 C C . TYR A 1 116 ? 7.277 -3.057 -17.627 1.00 60.88 116 TYR A C 1
ATOM 870 O O . TYR A 1 116 ? 8.134 -3.819 -17.174 1.00 60.88 116 TYR A O 1
ATOM 878 N N . GLU A 1 117 ? 6.215 -3.525 -18.287 1.00 59.56 117 GLU A N 1
ATOM 879 C CA . GLU A 1 117 ? 6.033 -4.952 -18.590 1.00 59.56 117 GLU A CA 1
ATOM 880 C C . GLU A 1 117 ? 7.103 -5.476 -19.545 1.00 59.56 117 GLU A C 1
ATOM 882 O O . GLU A 1 117 ? 7.631 -6.566 -19.325 1.00 59.56 117 GLU A O 1
ATOM 887 N N . LYS A 1 118 ? 7.496 -4.668 -20.534 1.00 54.66 118 LYS A N 1
ATOM 888 C CA . LYS A 1 118 ? 8.579 -4.993 -21.466 1.00 54.66 118 LYS A CA 1
ATOM 889 C C . LYS A 1 118 ? 9.917 -5.136 -20.735 1.00 54.66 118 LYS A C 1
ATOM 891 O O . LYS A 1 118 ? 10.547 -6.180 -20.821 1.00 54.66 118 LYS A O 1
ATOM 896 N N . THR A 1 119 ? 10.250 -4.166 -19.880 1.00 53.47 119 THR A N 1
ATOM 897 C CA . THR A 1 119 ? 11.471 -4.189 -19.048 1.00 53.47 119 THR A CA 1
ATOM 898 C C . THR A 1 119 ? 11.517 -5.402 -18.105 1.00 53.47 119 THR A C 1
ATOM 900 O O . THR A 1 119 ? 12.587 -5.940 -17.821 1.00 53.47 119 THR A O 1
ATOM 903 N N . ARG A 1 120 ? 10.357 -5.876 -17.626 1.00 50.66 120 ARG A N 1
ATOM 904 C CA . ARG A 1 120 ? 10.273 -7.086 -16.795 1.00 50.66 120 ARG A CA 1
ATOM 905 C C . ARG A 1 120 ? 10.410 -8.370 -17.616 1.00 50.66 120 ARG A C 1
ATOM 907 O O . ARG A 1 120 ? 11.020 -9.313 -17.127 1.00 50.66 120 ARG A O 1
ATOM 914 N N . SER A 1 121 ? 9.879 -8.398 -18.839 1.00 45.62 121 SER A N 1
ATOM 915 C CA . SER A 1 121 ? 10.063 -9.525 -19.760 1.00 45.62 121 SER A CA 1
ATOM 916 C C . SER A 1 121 ? 11.540 -9.723 -20.100 1.00 45.62 121 SER A C 1
ATOM 918 O O . SER A 1 121 ? 11.993 -10.862 -20.155 1.00 45.62 121 SER A O 1
ATOM 920 N N . ASP A 1 122 ? 12.306 -8.640 -20.255 1.00 47.25 122 ASP A N 1
ATOM 921 C CA . ASP A 1 122 ? 13.756 -8.709 -20.461 1.00 47.25 122 ASP A CA 1
ATOM 922 C C . ASP A 1 122 ? 14.500 -9.200 -19.202 1.00 47.25 122 ASP A C 1
ATOM 924 O O . ASP A 1 122 ? 15.358 -10.076 -19.300 1.00 47.25 122 ASP A O 1
ATOM 928 N N . ALA A 1 123 ? 14.130 -8.724 -18.005 1.00 45.34 123 ALA A N 1
ATOM 929 C CA . ALA A 1 123 ? 14.761 -9.151 -16.748 1.00 45.34 123 ALA A CA 1
ATOM 930 C C . ALA A 1 123 ? 14.474 -10.624 -16.382 1.00 45.34 123 ALA A C 1
ATOM 932 O O . ALA A 1 123 ? 15.363 -11.321 -15.891 1.00 45.34 123 ALA A O 1
ATOM 933 N N . ASP A 1 124 ? 13.256 -11.109 -16.644 1.00 44.97 124 ASP A N 1
ATOM 934 C CA . ASP A 1 124 ? 12.867 -12.512 -16.436 1.00 44.97 124 ASP A CA 1
ATOM 935 C C . ASP A 1 124 ? 13.519 -13.434 -17.484 1.00 44.97 124 ASP A C 1
ATOM 937 O O . ASP A 1 124 ? 14.071 -14.485 -17.147 1.00 44.97 124 ASP A O 1
ATOM 941 N N . SER A 1 125 ? 13.602 -12.973 -18.741 1.00 45.91 125 SER A N 1
ATOM 942 C CA . SER A 1 125 ? 14.324 -13.686 -19.804 1.00 45.91 125 SER A CA 1
ATOM 943 C C . SER A 1 125 ? 15.812 -13.836 -19.477 1.00 45.91 125 SER A C 1
ATOM 945 O O . SER A 1 125 ? 16.397 -14.883 -19.752 1.00 45.91 125 SER A O 1
ATOM 947 N N . GLN A 1 126 ? 16.427 -12.848 -18.821 1.00 44.91 126 GLN A N 1
ATOM 948 C CA . GLN A 1 126 ? 17.844 -12.907 -18.454 1.00 44.91 126 GLN A CA 1
ATOM 949 C C . GLN A 1 126 ? 18.126 -13.778 -17.218 1.00 44.91 126 GLN A C 1
ATOM 951 O O . GLN A 1 126 ? 19.207 -14.363 -17.132 1.00 44.91 126 GLN A O 1
ATOM 956 N N . LEU A 1 127 ? 17.166 -13.937 -16.294 1.00 45.19 127 LEU A N 1
ATOM 957 C CA . LEU A 1 127 ? 17.291 -14.897 -15.186 1.00 45.19 127 LEU A CA 1
ATOM 958 C C . LEU A 1 127 ? 17.124 -16.350 -15.651 1.00 45.19 127 LEU A C 1
ATOM 960 O O . LEU A 1 127 ? 17.803 -17.233 -15.128 1.00 45.19 127 LEU A O 1
ATOM 964 N N . SER A 1 128 ? 16.288 -16.602 -16.663 1.00 45.28 128 SER A N 1
ATOM 965 C CA . SER A 1 128 ? 16.139 -17.946 -17.240 1.00 45.28 128 SER A CA 1
ATOM 966 C C . SER A 1 128 ? 17.366 -18.423 -18.037 1.00 45.28 128 SER A C 1
ATOM 968 O O . SER A 1 128 ? 17.547 -19.626 -18.216 1.00 45.28 128 SER A O 1
ATOM 970 N N . LEU A 1 129 ? 18.245 -17.505 -18.466 1.00 48.59 129 LEU A N 1
ATOM 971 C CA . LEU A 1 129 ? 19.424 -17.825 -19.282 1.00 48.59 129 LEU A CA 1
ATOM 972 C C . LEU A 1 129 ? 20.718 -18.068 -18.480 1.00 48.59 129 LEU A C 1
ATOM 974 O O . LEU A 1 129 ? 21.709 -18.504 -19.060 1.00 48.59 129 LEU A O 1
ATOM 978 N N . ASN A 1 130 ? 20.717 -17.812 -17.166 1.00 43.66 130 ASN A N 1
ATOM 979 C CA . ASN A 1 130 ? 21.920 -17.850 -16.323 1.00 43.66 130 ASN A CA 1
ATOM 980 C C . ASN A 1 130 ? 21.890 -18.932 -15.227 1.00 43.66 130 ASN A C 1
ATOM 982 O O . ASN A 1 130 ? 22.618 -18.816 -14.238 1.00 43.66 130 ASN A O 1
ATOM 986 N N . LEU A 1 131 ? 21.106 -20.008 -15.378 1.00 42.84 131 LEU A N 1
ATOM 987 C CA . LEU A 1 131 ? 21.428 -21.227 -14.632 1.00 42.84 131 LEU A CA 1
ATOM 988 C C . LEU A 1 131 ? 22.696 -21.835 -15.254 1.00 42.84 131 LEU A C 1
ATOM 990 O O . LEU A 1 131 ? 22.663 -22.192 -16.434 1.00 42.84 131 LEU A O 1
ATOM 994 N N . PRO A 1 132 ? 23.815 -21.966 -14.513 1.00 40.34 132 PRO A N 1
ATOM 995 C CA . PRO A 1 132 ? 24.963 -22.697 -15.019 1.00 40.34 132 PRO A CA 1
ATOM 996 C C . PRO A 1 132 ? 24.501 -24.113 -15.340 1.00 40.34 132 PRO A C 1
ATOM 998 O O . PRO A 1 132 ? 23.847 -24.760 -14.518 1.00 40.34 132 PRO A O 1
ATOM 1001 N N . HIS A 1 133 ? 24.823 -24.568 -16.553 1.00 39.16 133 HIS A N 1
ATOM 1002 C CA . HIS A 1 133 ? 24.677 -25.958 -16.945 1.00 39.16 133 HIS A CA 1
ATOM 1003 C C . HIS A 1 133 ? 25.109 -26.850 -15.784 1.00 39.16 133 HIS A C 1
ATOM 1005 O O . HIS A 1 133 ? 26.253 -26.812 -15.331 1.00 39.16 133 HIS A O 1
ATOM 1011 N N . SER A 1 134 ? 24.158 -27.644 -15.302 1.00 38.53 134 SER A N 1
ATOM 1012 C CA . SER A 1 134 ? 24.448 -28.824 -14.518 1.00 38.53 134 SER A CA 1
ATOM 1013 C C . SER A 1 134 ? 25.333 -29.718 -15.385 1.00 38.53 134 SER A C 1
ATOM 1015 O O . SER A 1 134 ? 24.851 -30.414 -16.277 1.00 38.53 134 SER A O 1
ATOM 1017 N N . THR A 1 135 ? 26.645 -29.652 -15.166 1.00 39.44 135 THR A N 1
ATOM 1018 C CA . THR A 1 135 ? 27.564 -30.700 -15.598 1.00 39.44 135 THR A CA 1
ATOM 1019 C C . THR A 1 135 ? 27.296 -31.899 -14.698 1.00 39.44 135 THR A C 1
ATOM 1021 O O . THR A 1 135 ? 27.876 -32.029 -13.624 1.00 39.44 135 THR A O 1
ATOM 1024 N N . TYR A 1 136 ? 26.357 -32.743 -15.116 1.00 36.88 136 TYR A N 1
ATOM 1025 C CA . TYR A 1 136 ? 26.385 -34.158 -14.775 1.00 36.88 136 TYR A CA 1
ATOM 1026 C C . TYR A 1 136 ? 27.426 -34.815 -15.679 1.00 36.88 136 TYR A C 1
ATOM 1028 O O . TYR A 1 136 ? 27.167 -34.970 -16.869 1.00 36.88 136 TYR A O 1
ATOM 1036 N N . PHE A 1 137 ? 28.589 -35.135 -15.116 1.00 42.47 137 PHE A N 1
ATOM 1037 C CA . PHE A 1 137 ? 29.334 -36.386 -15.296 1.00 42.47 137 PHE A CA 1
ATOM 1038 C C . PHE A 1 137 ? 30.370 -36.497 -14.177 1.00 42.47 137 PHE A C 1
ATOM 1040 O O . PHE A 1 137 ? 31.055 -35.483 -13.911 1.00 42.47 137 PHE A O 1
#

Secondary structure (DSSP, 8-state):
-EEE-EEE-EEEEEEEEEE---SSS-TTTTPPTTEEEEES---HHHHTT--TTTEEEEEESS--TTSHHHHHHHHHT--EEE--TTTTTT--TT-EEEEEETEEEES--HHHHHHHHHHHHHHHHHHHT-S------

Sequence (137 aa):
MTVRGTGVRGFAKGRAFVVKDCGQRNPFEDIPPGSVLVAERLSLSDSTLIDFRNVVGIVTQEEDIDGQVCVLAKGIGIPAIVGITDCFKEVVAGDRLIIWNLDLMINPDLDTVIAYEKTRSDADSQLSLNLPHSTYF

Foldseek 3Di:
DKDFFDAFFDKAKAFELEFDPDPDDLSQPPQAARYEYEYQDDDPVNVVSHDCNRHQEYEYCAAPPVCPQRVVCVVSVHYYGYNNNPCSVVHDGGWIWIGHTRMIDTNDDPVVVVVVVVVVVVVVVVVVVPPPPPPDD